Protein AF-A0A7S2ZJP9-F1 (afdb_monomer_lite)

Foldseek 3Di:
DDDDDDDPQDLAWDADPVQQKTKHFWDFPVVVLVVLLVVQLVVQLVVQLVVLCVDPVSVVPDSVVSSVVCVVVSSVRSVVVSCVQFVCSRFFIWGADNPPRDIDTDGAGDGRPRHDPHAWDWDADPPPRFTWIAGPNRNMIMGRDD

Secondary structure (DSSP, 8-state):
----------SS-EEETTTTEEEEE-EE-HHHHHHHHHHHHHHHHHHHHHHHTTSHHHHTS-HHHHHHHHHHHHHHHHHHHHHHH-S-TT-EEEEE-TTT--EEEEE-S-BTTB---SSEEEEE-TTT--EEEEETTTTEEEEE--

Sequence (146 aa):
SFPRYILAVSDRPKCSVETRICSTDLTPDSKRMFATYLPAAGVGAIVWAAVSYGIPFLRNVNDLYSLLVGLPVIILFSKVTTSVVLPDPSVILRGACPNCGEDIRAYFGSILTISGPQETSQMKCDHCRAQLTFRSQTRKVEMKRA

Structure (mmCIF, N/CA/C/O backbone):
data_AF-A0A7S2ZJP9-F1
#
_entry.id   AF-A0A7S2ZJP9-F1
#
loop_
_atom_site.group_PDB
_atom_site.id
_atom_site.type_symbol
_atom_site.label_atom_id
_atom_site.label_alt_id
_atom_site.label_comp_id
_atom_site.label_asym_id
_atom_site.label_entity_id
_atom_site.label_seq_id
_atom_site.pdbx_PDB_ins_code
_atom_site.Cartn_x
_atom_site.Cartn_y
_atom_site.Cartn_z
_atom_site.occupancy
_atom_site.B_iso_or_equiv
_atom_site.auth_seq_id
_atom_site.auth_comp_id
_atom_site.auth_asym_id
_atom_site.auth_atom_id
_atom_site.pdbx_PDB_model_num
ATOM 1 N N . SER A 1 1 ? 5.659 6.942 9.462 1.00 34.00 1 SER A N 1
ATOM 2 C CA . SER A 1 1 ? 6.441 5.733 9.803 1.00 34.00 1 SER A CA 1
ATOM 3 C C . SER A 1 1 ? 5.780 5.059 10.995 1.00 34.00 1 SER A C 1
ATOM 5 O O . SER A 1 1 ? 5.790 5.626 12.079 1.00 34.00 1 SER A O 1
ATOM 7 N N . PHE A 1 2 ? 5.081 3.942 10.778 1.00 44.12 2 PHE A N 1
ATOM 8 C CA . PHE A 1 2 ? 4.270 3.275 11.805 1.00 44.12 2 PHE A CA 1
ATOM 9 C C . PHE A 1 2 ? 5.101 2.221 12.560 1.00 44.12 2 PHE A C 1
ATOM 11 O O . PHE A 1 2 ? 5.787 1.431 11.905 1.00 44.12 2 PHE A O 1
ATOM 18 N N . PRO A 1 3 ? 5.034 2.148 13.902 1.00 44.88 3 PRO A N 1
ATOM 19 C CA . PRO A 1 3 ? 5.731 1.117 14.665 1.00 44.88 3 PRO A CA 1
ATOM 20 C C . PRO A 1 3 ? 5.172 -0.280 14.342 1.00 44.88 3 PRO A C 1
ATOM 22 O O . PRO A 1 3 ? 3.958 -0.494 14.313 1.00 44.88 3 PRO A O 1
ATOM 25 N N . ARG A 1 4 ? 6.065 -1.246 14.088 1.00 44.22 4 ARG A N 1
ATOM 26 C CA . ARG A 1 4 ? 5.740 -2.670 13.899 1.00 44.22 4 ARG A CA 1
ATOM 27 C C . ARG A 1 4 ? 5.640 -3.356 15.265 1.00 44.22 4 ARG A C 1
ATOM 29 O O . ARG A 1 4 ? 6.628 -3.881 15.759 1.00 44.22 4 ARG A O 1
ATOM 36 N N . TYR A 1 5 ? 4.457 -3.350 15.870 1.00 43.84 5 TYR A N 1
ATOM 37 C CA . TYR A 1 5 ? 4.131 -4.202 17.016 1.00 43.84 5 TYR A CA 1
ATOM 38 C C . TYR A 1 5 ? 3.265 -5.380 16.547 1.00 43.84 5 TYR A C 1
ATOM 40 O O . TYR A 1 5 ? 2.413 -5.225 15.669 1.00 43.84 5 TYR A O 1
ATOM 48 N N . ILE A 1 6 ? 3.525 -6.573 17.088 1.00 47.06 6 ILE A N 1
ATOM 49 C CA . ILE A 1 6 ? 2.758 -7.789 16.796 1.00 47.06 6 ILE A CA 1
ATOM 50 C C . ILE A 1 6 ? 1.479 -7.715 17.633 1.00 47.06 6 ILE A C 1
ATOM 52 O O . ILE A 1 6 ? 1.508 -7.897 18.847 1.00 47.06 6 ILE A O 1
ATOM 56 N N . LEU A 1 7 ? 0.361 -7.386 16.990 1.00 56.06 7 LEU A N 1
ATOM 57 C CA . LEU A 1 7 ? -0.960 -7.425 17.609 1.00 56.06 7 LEU A CA 1
ATOM 58 C C . LEU A 1 7 ? -1.546 -8.825 17.477 1.00 56.06 7 LEU A C 1
ATOM 60 O O . LEU A 1 7 ? -1.646 -9.351 16.370 1.00 56.06 7 LEU A O 1
ATOM 64 N N . ALA A 1 8 ? -1.995 -9.400 18.591 1.00 51.94 8 ALA A N 1
ATOM 65 C CA . ALA A 1 8 ? -2.911 -10.530 18.555 1.00 51.94 8 ALA A CA 1
ATOM 66 C C . ALA A 1 8 ? -4.265 -10.033 18.025 1.00 51.94 8 ALA A C 1
ATOM 68 O O . ALA A 1 8 ? -5.060 -9.449 18.764 1.00 51.94 8 ALA A O 1
ATOM 69 N N . VAL A 1 9 ? -4.498 -10.222 16.726 1.00 58.94 9 VAL A N 1
ATOM 70 C CA . VAL A 1 9 ? -5.760 -9.878 16.067 1.00 58.94 9 VAL A CA 1
ATOM 71 C C . VAL A 1 9 ? -6.855 -10.765 16.647 1.00 58.94 9 VAL A C 1
ATOM 73 O O . VAL A 1 9 ? -6.824 -11.985 16.500 1.00 58.94 9 VAL A O 1
ATOM 76 N N . SER A 1 10 ? -7.814 -10.155 17.338 1.00 56.94 10 SER A N 1
ATOM 77 C CA . SER A 1 10 ? -9.007 -10.855 17.803 1.00 56.94 10 SER A CA 1
ATOM 78 C C . SER A 1 10 ? -10.134 -10.620 16.803 1.00 56.94 10 SER A C 1
ATOM 80 O O . SER A 1 10 ? -10.657 -9.515 16.724 1.00 56.94 10 SER A O 1
ATOM 82 N N . ASP A 1 11 ? -10.529 -11.665 16.075 1.00 60.19 11 ASP A N 1
ATOM 83 C CA . ASP A 1 11 ? -11.684 -11.623 15.158 1.00 60.19 11 ASP A CA 1
ATOM 84 C C . ASP A 1 11 ? -13.018 -11.408 15.907 1.00 60.19 11 ASP A C 1
ATOM 86 O O . ASP A 1 11 ? -14.033 -11.011 15.340 1.00 60.19 11 ASP A O 1
ATOM 90 N N . ARG A 1 12 ? -13.028 -11.673 17.220 1.00 65.81 12 ARG A N 1
ATOM 91 C CA . ARG A 1 12 ? -14.191 -11.501 18.097 1.00 65.81 12 ARG A CA 1
ATOM 92 C C . ARG A 1 12 ? -14.262 -10.064 18.642 1.00 65.81 12 ARG A C 1
ATOM 94 O O . ARG A 1 12 ? -13.244 -9.559 19.123 1.00 65.81 12 ARG A O 1
ATOM 101 N N . PRO A 1 13 ? -15.454 -9.435 18.672 1.00 71.50 13 PRO A N 1
ATOM 102 C CA . PRO A 1 13 ? -15.636 -8.127 19.292 1.00 71.50 13 PRO A CA 1
ATOM 103 C C . PRO A 1 13 ? -15.401 -8.196 20.802 1.00 71.50 13 PRO A C 1
ATOM 105 O O . PRO A 1 13 ? -15.978 -9.031 21.501 1.00 71.50 13 PRO A O 1
ATOM 108 N N . LYS A 1 14 ? -14.568 -7.290 21.316 1.00 80.88 14 LYS A N 1
ATOM 109 C CA . LYS A 1 14 ? -14.365 -7.085 22.753 1.00 80.88 14 LYS A CA 1
ATOM 110 C C . LYS A 1 14 ? -15.337 -6.002 23.206 1.00 80.88 14 LYS A C 1
ATOM 112 O O . LYS A 1 14 ? -15.154 -4.835 22.871 1.00 80.88 14 LYS A O 1
ATOM 117 N N . CYS A 1 15 ? -16.383 -6.385 23.931 1.00 82.44 15 CYS A N 1
ATOM 118 C CA . CYS A 1 15 ? -17.327 -5.439 24.522 1.00 82.44 15 CYS A CA 1
ATOM 119 C C . CYS A 1 15 ? -17.004 -5.242 25.998 1.00 82.44 15 CYS A C 1
ATOM 121 O O . CYS A 1 15 ? -17.033 -6.196 26.774 1.00 82.44 15 CYS A O 1
ATOM 123 N N . SER A 1 16 ? -16.715 -4.002 26.383 1.00 81.94 16 SER A N 1
ATOM 124 C CA . SER A 1 16 ? -16.622 -3.641 27.794 1.00 81.94 16 SER A CA 1
ATOM 125 C C . SER A 1 16 ? -18.021 -3.349 28.330 1.00 81.94 16 SER A C 1
ATOM 127 O O . SER A 1 16 ? -18.740 -2.502 27.795 1.00 81.94 16 SER A O 1
ATOM 129 N N . VAL A 1 17 ? -18.409 -4.069 29.384 1.00 82.56 17 VAL A N 1
ATOM 130 C CA . VAL A 1 17 ? -19.706 -3.900 30.058 1.00 82.56 17 VAL A CA 1
ATOM 131 C C . VAL A 1 17 ? -19.774 -2.548 30.772 1.00 82.56 17 VAL A C 1
ATOM 133 O O . VAL A 1 17 ? -20.815 -1.898 30.755 1.00 82.56 17 VAL A O 1
ATOM 136 N N . GLU A 1 18 ? -18.653 -2.095 31.336 1.00 80.44 18 GLU A N 1
ATOM 137 C CA . GLU A 1 18 ? -18.564 -0.858 32.116 1.00 80.44 18 GLU A CA 1
ATOM 138 C C . GLU A 1 18 ? -18.687 0.392 31.236 1.00 80.44 18 GLU A C 1
ATOM 140 O O . GLU A 1 18 ? -19.443 1.307 31.551 1.00 80.44 18 GLU A O 1
ATOM 145 N N . THR A 1 19 ? -18.008 0.417 30.084 1.00 78.81 19 THR A N 1
ATOM 146 C CA . THR A 1 19 ? -18.047 1.576 29.175 1.00 78.81 19 THR A CA 1
ATOM 147 C C . THR A 1 19 ? -19.155 1.494 28.126 1.00 78.81 19 THR A C 1
ATOM 149 O O . THR A 1 19 ? -19.388 2.473 27.418 1.00 78.81 19 THR A O 1
ATOM 152 N N . ARG A 1 20 ? -19.838 0.344 28.001 1.00 81.75 20 ARG A N 1
ATOM 153 C CA . ARG A 1 20 ? -20.800 0.027 26.922 1.00 81.75 20 ARG A CA 1
ATOM 154 C C . ARG A 1 20 ? -20.239 0.253 25.509 1.00 81.75 20 ARG A C 1
ATOM 156 O O . ARG A 1 20 ? -20.980 0.569 24.574 1.00 81.75 20 ARG A O 1
ATOM 163 N N . ILE A 1 21 ? -18.924 0.093 25.348 1.00 82.38 21 ILE A N 1
ATOM 164 C CA . ILE A 1 21 ? -18.228 0.224 24.064 1.00 82.38 21 ILE A CA 1
ATOM 165 C C . ILE A 1 21 ? -17.801 -1.163 23.593 1.00 82.38 21 ILE A C 1
ATOM 167 O O . ILE A 1 21 ? -17.164 -1.918 24.332 1.00 82.38 21 ILE A O 1
ATOM 171 N N . CYS A 1 22 ? -18.143 -1.483 22.348 1.00 83.62 22 CYS A N 1
ATOM 172 C CA . CYS A 1 22 ? -17.666 -2.674 21.659 1.00 83.62 22 CYS A CA 1
ATOM 173 C C . CYS A 1 22 ? -16.586 -2.289 20.652 1.00 83.62 22 CYS A C 1
ATOM 175 O O . CYS A 1 22 ? -16.803 -1.393 19.834 1.00 83.62 22 CYS A O 1
ATOM 177 N N . SER A 1 23 ? -15.447 -2.981 20.712 1.00 82.44 23 SER A N 1
ATOM 178 C CA . SER A 1 23 ? -14.296 -2.733 19.850 1.00 82.44 23 SER A CA 1
ATOM 179 C C . SER A 1 23 ? -13.862 -3.977 19.079 1.00 82.44 23 SER A C 1
ATOM 181 O O . SER A 1 23 ? -13.791 -5.068 19.649 1.00 82.44 23 SER A O 1
ATOM 183 N N . THR A 1 24 ? -13.520 -3.807 17.803 1.00 82.00 24 THR A N 1
ATOM 184 C CA . THR A 1 24 ? -12.871 -4.832 16.967 1.00 82.00 24 THR A CA 1
ATOM 185 C C . THR A 1 24 ? -11.550 -4.303 16.421 1.00 82.00 24 THR A C 1
ATOM 187 O O . THR A 1 24 ? -11.443 -3.127 16.066 1.00 82.00 24 THR A O 1
ATOM 190 N N . ASP A 1 25 ? -10.528 -5.159 16.395 1.00 81.19 25 ASP A N 1
ATOM 191 C CA . ASP A 1 25 ? -9.218 -4.810 15.843 1.00 81.19 25 ASP A CA 1
ATOM 192 C C . ASP A 1 25 ? -9.276 -4.900 14.309 1.00 81.19 25 ASP A C 1
ATOM 194 O O . ASP A 1 25 ? -9.823 -5.859 13.759 1.00 81.19 25 ASP A O 1
ATOM 198 N N . LEU A 1 26 ? -8.716 -3.913 13.603 1.00 75.94 26 LEU A N 1
ATOM 199 C CA . LEU A 1 26 ? -8.626 -3.955 12.146 1.00 75.94 26 LEU A CA 1
ATOM 200 C C . LEU A 1 26 ? -7.296 -4.542 11.676 1.00 75.94 26 LEU A C 1
ATOM 202 O O . LEU A 1 26 ? -6.216 -4.221 12.182 1.00 75.94 26 LEU A O 1
ATOM 206 N N . THR A 1 27 ? -7.380 -5.336 10.617 1.00 78.56 27 THR A N 1
ATOM 207 C CA . THR A 1 27 ? -6.241 -5.950 9.942 1.00 78.56 27 THR A CA 1
ATOM 208 C C . THR A 1 27 ? -5.939 -5.268 8.612 1.00 78.56 27 THR A C 1
ATOM 210 O O . THR A 1 27 ? -6.851 -4.797 7.935 1.00 78.56 27 THR A O 1
ATOM 213 N N . PRO A 1 28 ? -4.663 -5.193 8.206 1.00 76.50 28 PRO A N 1
ATOM 214 C CA . PRO A 1 28 ? -4.303 -4.697 6.885 1.00 76.50 28 PRO A CA 1
ATOM 215 C C . PRO A 1 28 ? -4.782 -5.658 5.784 1.00 76.50 28 PRO A C 1
ATOM 217 O O . PRO A 1 28 ? -4.417 -6.835 5.774 1.00 76.50 28 PRO A O 1
ATOM 220 N N . ASP A 1 29 ? -5.547 -5.153 4.814 1.00 77.31 29 ASP A N 1
ATOM 221 C CA . ASP A 1 29 ? -5.974 -5.929 3.644 1.00 77.31 29 ASP A CA 1
ATOM 222 C C . ASP A 1 29 ? -4.870 -5.966 2.573 1.00 77.31 29 ASP A C 1
ATOM 224 O O . ASP A 1 29 ? -4.804 -5.135 1.663 1.00 77.31 29 ASP A O 1
ATOM 228 N N . SER A 1 30 ? -3.985 -6.959 2.676 1.00 76.88 30 SER A N 1
ATOM 229 C CA . SER A 1 30 ? -2.839 -7.110 1.771 1.00 76.88 30 SER A CA 1
ATOM 230 C C . SER A 1 30 ? -3.238 -7.308 0.300 1.00 76.88 30 SER A C 1
ATOM 232 O O . SER A 1 30 ? -2.534 -6.836 -0.594 1.00 76.88 30 SER A O 1
ATOM 234 N N . LYS A 1 31 ? -4.386 -7.942 0.022 1.00 81.75 31 LYS A N 1
ATOM 235 C CA . LYS A 1 31 ? -4.830 -8.218 -1.357 1.00 81.75 31 LYS A CA 1
ATOM 236 C C . LYS A 1 31 ? -5.210 -6.932 -2.075 1.00 81.75 31 LYS A C 1
ATOM 238 O O . LYS A 1 31 ? -4.831 -6.727 -3.227 1.00 81.75 31 LYS A O 1
ATOM 243 N N . ARG A 1 32 ? -5.937 -6.050 -1.386 1.00 78.50 32 ARG A N 1
ATOM 244 C CA . ARG A 1 32 ? -6.315 -4.747 -1.944 1.00 78.50 32 ARG A CA 1
ATOM 245 C C . ARG A 1 32 ? -5.132 -3.798 -2.031 1.00 78.50 32 ARG A C 1
ATOM 247 O O . ARG A 1 32 ? -5.032 -3.086 -3.020 1.00 78.50 32 ARG A O 1
ATOM 254 N N . MET A 1 33 ? -4.206 -3.851 -1.071 1.00 77.94 33 MET A N 1
ATOM 255 C CA . MET A 1 33 ? -2.947 -3.109 -1.183 1.00 77.94 33 MET A CA 1
ATOM 256 C C . MET A 1 33 ? -2.181 -3.512 -2.445 1.00 77.94 33 MET A C 1
ATOM 258 O O . MET A 1 33 ? -1.768 -2.641 -3.201 1.00 77.94 33 MET A O 1
ATOM 262 N N . PHE A 1 34 ? -2.052 -4.816 -2.719 1.00 82.44 34 PHE A N 1
ATOM 263 C CA . PHE A 1 34 ? -1.433 -5.297 -3.956 1.00 82.44 34 PHE A CA 1
ATOM 264 C C . PHE A 1 34 ? -2.191 -4.826 -5.205 1.00 82.44 34 PHE A C 1
ATOM 266 O O . PHE A 1 34 ? -1.574 -4.366 -6.166 1.00 82.44 34 PHE A O 1
ATOM 273 N N . ALA A 1 35 ? -3.526 -4.880 -5.172 1.00 86.19 35 ALA A N 1
ATOM 274 C CA . ALA A 1 35 ? -4.358 -4.454 -6.292 1.00 86.19 35 ALA A CA 1
ATOM 275 C C . ALA A 1 35 ? -4.167 -2.972 -6.661 1.00 86.19 35 ALA A C 1
ATOM 277 O O . ALA A 1 35 ? -4.244 -2.628 -7.837 1.00 86.19 35 ALA A O 1
ATOM 278 N N . THR A 1 36 ? -3.848 -2.106 -5.696 1.00 83.44 36 THR A N 1
ATOM 279 C CA . THR A 1 36 ? -3.548 -0.690 -5.959 1.00 83.44 36 THR A CA 1
ATOM 280 C C . THR A 1 36 ? -2.269 -0.492 -6.785 1.00 83.44 36 THR A C 1
ATOM 282 O O . THR A 1 36 ? -2.177 0.476 -7.536 1.00 83.44 36 THR A O 1
ATOM 285 N N . TYR A 1 37 ? -1.299 -1.413 -6.718 1.00 85.25 37 TYR A N 1
ATOM 286 C CA . TYR A 1 37 ? -0.060 -1.331 -7.507 1.00 85.25 37 TYR A CA 1
ATOM 287 C C . TYR A 1 37 ? -0.215 -1.831 -8.954 1.00 85.25 37 TYR A C 1
ATOM 289 O O . TYR A 1 37 ? 0.601 -1.474 -9.805 1.00 85.25 37 TYR A O 1
ATOM 297 N N . LEU A 1 38 ? -1.247 -2.632 -9.256 1.00 89.44 38 LEU A N 1
ATOM 298 C CA . LEU A 1 38 ? -1.502 -3.186 -10.597 1.00 89.44 38 LEU A CA 1
ATOM 299 C C . LEU A 1 38 ? -1.585 -2.129 -11.712 1.00 89.44 38 LEU A C 1
ATOM 301 O O . LEU A 1 38 ? -0.884 -2.298 -12.711 1.00 89.44 38 LEU A O 1
ATOM 305 N N . PRO A 1 39 ? -2.380 -1.044 -11.597 1.00 87.44 39 PRO A N 1
ATOM 306 C CA . PRO A 1 39 ? -2.472 -0.054 -12.670 1.00 87.44 39 PRO A CA 1
ATOM 307 C C . PRO A 1 39 ? -1.130 0.644 -12.933 1.00 87.44 39 PRO A C 1
ATOM 309 O O . PRO A 1 39 ? -0.737 0.806 -14.086 1.00 87.44 39 PRO A O 1
ATOM 312 N N . ALA A 1 40 ? -0.381 0.987 -11.880 1.00 88.69 40 ALA A N 1
ATOM 313 C CA . ALA A 1 40 ? 0.937 1.606 -12.016 1.00 88.69 40 ALA A CA 1
ATOM 314 C C . ALA A 1 40 ? 1.963 0.649 -12.649 1.00 88.69 40 ALA A C 1
ATOM 316 O O . ALA A 1 40 ? 2.770 1.067 -13.479 1.00 88.69 40 ALA A O 1
ATOM 317 N N . ALA A 1 41 ? 1.911 -0.640 -12.301 1.00 90.56 41 ALA A N 1
ATOM 318 C CA . ALA A 1 41 ? 2.742 -1.666 -12.926 1.00 90.56 41 ALA A CA 1
ATOM 319 C C . ALA A 1 41 ? 2.395 -1.866 -14.411 1.00 90.56 41 ALA A C 1
ATOM 321 O O . ALA A 1 41 ? 3.303 -2.019 -15.224 1.00 90.56 41 ALA A O 1
ATOM 322 N N . GLY A 1 42 ? 1.111 -1.805 -14.781 1.00 91.50 42 GLY A N 1
ATOM 323 C CA . GLY A 1 42 ? 0.672 -1.871 -16.179 1.00 91.50 42 GLY A CA 1
ATOM 324 C C . GLY A 1 42 ? 1.230 -0.722 -17.022 1.00 91.50 42 GLY A C 1
ATOM 325 O O . GLY A 1 42 ? 1.799 -0.958 -18.085 1.00 91.50 42 GLY A O 1
ATOM 326 N N . VAL A 1 43 ? 1.159 0.512 -16.513 1.00 91.50 43 VAL A N 1
ATOM 327 C CA . VAL A 1 43 ? 1.773 1.678 -17.174 1.00 91.50 43 VAL A CA 1
ATOM 328 C C . VAL A 1 43 ? 3.293 1.519 -17.263 1.00 91.50 43 VAL A C 1
ATOM 330 O O . VAL A 1 43 ? 3.870 1.726 -18.328 1.00 91.50 43 VAL A O 1
ATOM 333 N N . GLY A 1 44 ? 3.942 1.090 -16.176 1.00 91.38 44 GLY A N 1
ATOM 334 C CA . GLY A 1 44 ? 5.384 0.840 -16.156 1.00 91.38 44 GLY A CA 1
ATOM 335 C C . GLY A 1 44 ? 5.825 -0.211 -17.179 1.00 91.38 44 GLY A C 1
ATOM 336 O O . GLY A 1 44 ? 6.855 -0.035 -17.822 1.00 91.38 44 GLY A O 1
ATOM 337 N N . ALA A 1 45 ? 5.031 -1.264 -17.385 1.00 90.56 45 ALA A N 1
ATOM 338 C CA . ALA A 1 45 ? 5.303 -2.294 -18.385 1.00 90.56 45 ALA A CA 1
ATOM 339 C C . ALA A 1 45 ? 5.232 -1.751 -19.821 1.00 90.56 45 ALA A C 1
ATOM 341 O O . ALA A 1 45 ? 6.097 -2.070 -20.633 1.00 90.56 45 ALA A O 1
ATOM 342 N N . ILE A 1 46 ? 4.253 -0.891 -20.123 1.00 90.38 46 ILE A N 1
ATOM 343 C CA . ILE A 1 46 ? 4.126 -0.253 -21.444 1.00 90.38 46 ILE A CA 1
ATOM 344 C C . ILE A 1 46 ? 5.313 0.682 -21.706 1.00 90.38 46 ILE A C 1
ATOM 346 O O . ILE A 1 46 ? 5.916 0.640 -22.779 1.00 90.38 46 ILE A O 1
ATOM 350 N N . VAL A 1 47 ? 5.682 1.496 -20.713 1.00 90.88 47 VAL A N 1
ATOM 351 C CA . VAL A 1 47 ? 6.843 2.394 -20.808 1.00 90.88 47 VAL A CA 1
ATOM 352 C C . VAL A 1 47 ? 8.129 1.590 -20.999 1.00 90.88 47 VAL A C 1
ATOM 354 O O . VAL A 1 47 ? 8.935 1.921 -21.867 1.00 90.88 47 VAL A O 1
ATOM 357 N N . TRP A 1 48 ? 8.309 0.507 -20.239 1.00 90.00 48 TRP A N 1
ATOM 358 C CA . TRP A 1 48 ? 9.464 -0.377 -20.379 1.00 90.00 48 TRP A CA 1
ATOM 359 C C . TRP A 1 48 ? 9.539 -1.012 -21.769 1.00 90.00 48 TRP A C 1
ATOM 361 O O . TRP A 1 48 ? 10.606 -0.999 -22.382 1.00 90.00 48 TRP A O 1
ATOM 371 N N . ALA A 1 49 ? 8.413 -1.502 -22.296 1.00 87.56 49 ALA A N 1
ATOM 372 C CA . ALA A 1 49 ? 8.351 -2.068 -23.638 1.00 87.56 49 ALA A CA 1
ATOM 373 C C . ALA A 1 49 ? 8.824 -1.047 -24.686 1.00 87.56 49 ALA A C 1
ATOM 375 O O . ALA A 1 49 ? 9.727 -1.349 -25.464 1.00 87.56 49 ALA A O 1
ATOM 376 N N . ALA A 1 50 ? 8.321 0.192 -24.634 1.00 87.62 50 ALA A N 1
ATOM 377 C CA . ALA A 1 50 ? 8.736 1.259 -25.547 1.00 87.62 50 ALA A CA 1
ATOM 378 C C . ALA A 1 50 ? 10.239 1.590 -25.445 1.00 87.62 50 ALA A C 1
ATOM 380 O O . ALA A 1 50 ? 10.915 1.726 -26.465 1.00 87.62 50 ALA A O 1
ATOM 381 N N . VAL A 1 51 ? 10.779 1.679 -24.225 1.00 87.69 51 VAL A N 1
ATOM 382 C CA . VAL A 1 51 ? 12.207 1.967 -23.989 1.00 87.69 51 VAL A CA 1
ATOM 383 C C . VAL A 1 51 ? 13.098 0.819 -24.464 1.00 87.69 51 VAL A C 1
ATOM 385 O O . VAL A 1 51 ? 14.171 1.059 -25.020 1.00 87.69 51 VAL A O 1
ATOM 388 N N . SER A 1 52 ? 12.656 -0.426 -24.290 1.00 84.31 52 SER A N 1
ATOM 389 C CA . SER A 1 52 ? 13.447 -1.607 -24.639 1.00 84.31 52 SER A CA 1
ATOM 390 C C . SER A 1 52 ? 13.742 -1.720 -26.140 1.00 84.31 52 SER A C 1
ATOM 392 O O . SER A 1 52 ? 14.837 -2.151 -26.502 1.00 84.31 52 SER A O 1
ATOM 394 N N . TYR A 1 53 ? 12.858 -1.213 -27.011 1.00 84.25 53 TYR A N 1
ATOM 395 C CA . TYR A 1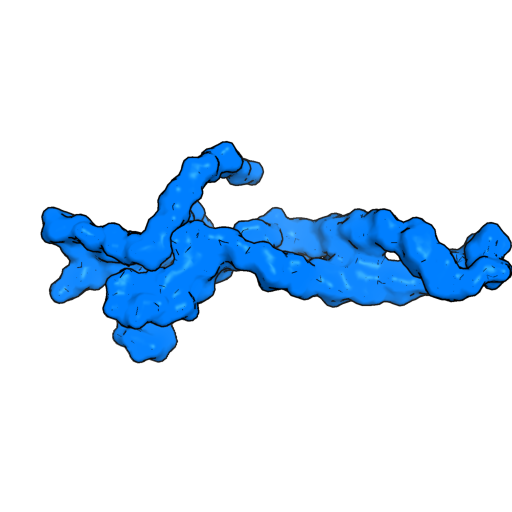 53 ? 13.118 -1.120 -28.456 1.00 84.25 53 TYR A CA 1
ATOM 396 C C . TYR A 1 53 ? 14.269 -0.168 -28.813 1.00 84.25 53 TYR A C 1
ATOM 398 O O . TYR A 1 53 ? 14.916 -0.349 -29.847 1.00 84.25 53 TYR A O 1
ATOM 406 N N . GLY A 1 54 ? 14.542 0.833 -27.970 1.00 82.88 54 GLY A N 1
ATOM 407 C CA . GLY A 1 54 ? 15.638 1.784 -28.163 1.00 82.88 54 GLY A CA 1
ATOM 408 C C . GLY A 1 54 ? 17.010 1.247 -27.745 1.00 82.88 54 GLY A C 1
ATOM 409 O O . GLY A 1 54 ? 18.029 1.830 -28.114 1.00 82.88 54 GLY A O 1
ATOM 410 N N . ILE A 1 55 ? 17.064 0.141 -26.994 1.00 82.62 55 ILE A N 1
ATOM 411 C CA . ILE A 1 55 ? 18.311 -0.416 -26.464 1.00 82.62 55 ILE A CA 1
ATOM 412 C C . ILE A 1 55 ? 18.769 -1.576 -27.367 1.00 82.62 55 ILE A C 1
ATOM 414 O O . ILE A 1 55 ? 18.085 -2.599 -27.441 1.00 82.62 55 ILE A O 1
ATOM 418 N N . PRO A 1 56 ? 19.949 -1.492 -28.016 1.00 79.31 56 PRO A N 1
ATOM 419 C CA . PRO A 1 56 ? 20.388 -2.492 -28.997 1.00 79.31 56 PRO A CA 1
ATOM 420 C C . PRO A 1 56 ? 20.551 -3.903 -28.408 1.00 79.31 56 PRO A C 1
ATOM 422 O O . PRO A 1 56 ?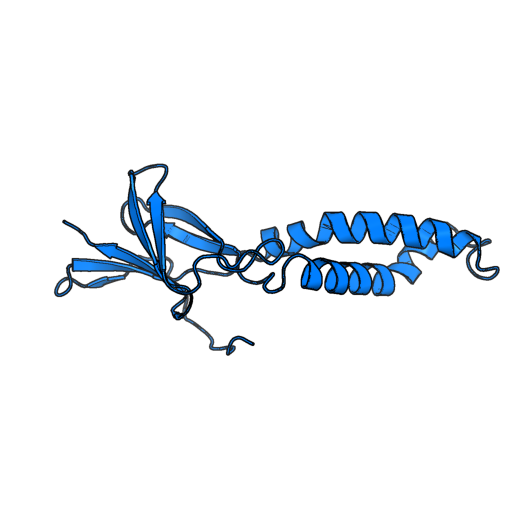 20.376 -4.884 -29.124 1.00 79.31 56 PRO A O 1
ATOM 425 N N . PHE A 1 57 ? 20.829 -4.014 -27.104 1.00 74.44 57 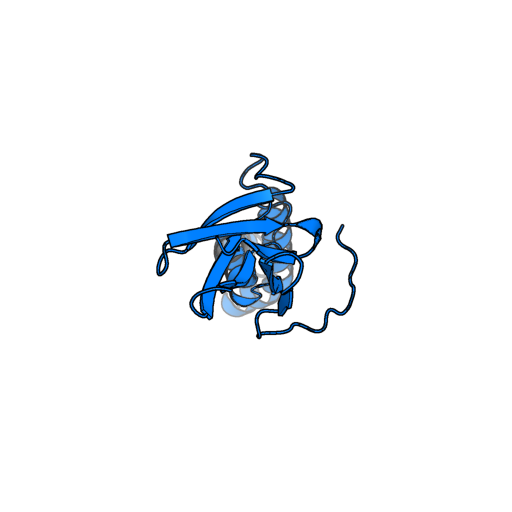PHE A N 1
ATOM 426 C CA . PHE A 1 57 ? 20.945 -5.290 -26.390 1.00 74.44 57 PHE A CA 1
ATOM 427 C C . PHE A 1 57 ? 19.599 -6.007 -26.186 1.00 74.44 57 PHE A C 1
ATOM 429 O O . PHE A 1 57 ? 19.561 -7.231 -26.174 1.00 74.44 57 PHE A O 1
ATOM 436 N N . LEU A 1 58 ? 18.498 -5.263 -26.039 1.00 75.38 58 LEU A N 1
ATOM 437 C CA . LEU A 1 58 ? 17.163 -5.815 -25.764 1.00 75.38 58 LEU A CA 1
ATOM 438 C C . LEU A 1 58 ? 16.305 -5.944 -27.030 1.00 75.38 58 LEU A C 1
ATOM 440 O O . LEU A 1 58 ? 15.376 -6.742 -27.048 1.00 75.38 58 LEU A O 1
ATOM 444 N N . ARG A 1 59 ? 16.654 -5.230 -28.107 1.00 73.69 59 ARG A N 1
ATOM 445 C CA . ARG A 1 59 ? 15.915 -5.213 -29.381 1.00 73.69 59 ARG A CA 1
ATOM 446 C C . ARG A 1 59 ? 15.826 -6.569 -30.089 1.00 73.69 59 ARG A C 1
ATOM 448 O O . ARG A 1 59 ? 14.84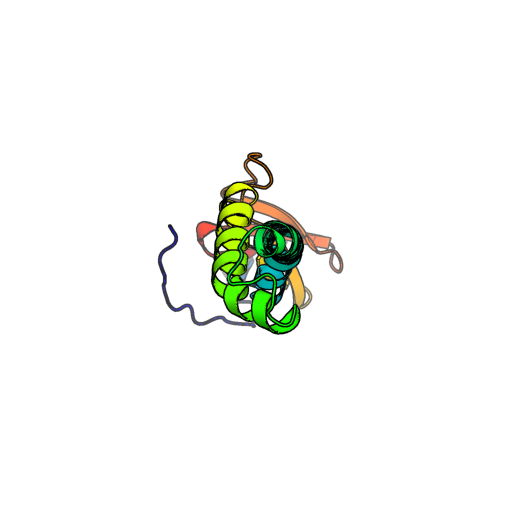9 -6.830 -30.778 1.00 73.69 59 ARG A O 1
ATOM 455 N N . ASN A 1 60 ? 16.856 -7.403 -29.962 1.00 71.75 60 ASN A N 1
ATOM 456 C CA . ASN A 1 60 ? 16.932 -8.701 -30.648 1.00 71.75 60 ASN A CA 1
ATOM 457 C C . ASN A 1 60 ? 16.445 -9.866 -29.775 1.00 71.75 60 ASN A C 1
ATOM 459 O O . ASN A 1 60 ? 16.529 -11.025 -30.179 1.00 71.75 60 ASN A O 1
ATOM 463 N N . VAL A 1 61 ? 15.990 -9.569 -28.559 1.00 78.31 61 VAL A N 1
ATOM 464 C CA . VAL A 1 61 ? 15.580 -10.563 -27.573 1.00 78.31 61 VAL A CA 1
ATOM 465 C C . VAL A 1 61 ? 14.059 -10.670 -27.598 1.00 78.31 61 VAL A C 1
ATOM 467 O O . VAL A 1 61 ? 13.372 -9.683 -27.825 1.00 78.31 61 VAL A O 1
ATOM 470 N N . ASN 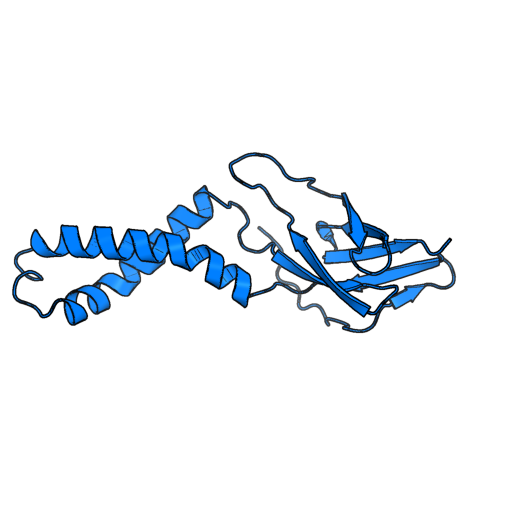A 1 62 ? 13.524 -11.872 -27.370 1.00 83.75 62 ASN A N 1
ATOM 471 C CA . ASN A 1 62 ? 12.080 -12.088 -27.287 1.00 83.75 62 ASN A CA 1
ATOM 472 C C . ASN A 1 62 ? 11.436 -11.099 -26.291 1.00 83.75 62 ASN A C 1
ATOM 474 O O . ASN A 1 62 ? 11.933 -10.953 -25.168 1.00 83.75 62 ASN A O 1
ATOM 478 N N . ASP A 1 63 ? 10.321 -10.472 -26.674 1.00 80.38 63 ASP A N 1
ATOM 479 C CA . ASP A 1 63 ? 9.622 -9.446 -25.883 1.00 80.38 63 ASP A CA 1
ATOM 480 C C . ASP A 1 63 ? 9.308 -9.926 -24.458 1.00 80.38 63 ASP A C 1
ATOM 482 O O . ASP A 1 63 ? 9.425 -9.173 -23.490 1.00 80.38 63 ASP A O 1
ATOM 486 N N . LEU A 1 64 ? 8.996 -11.216 -24.296 1.00 83.81 64 LEU A N 1
ATOM 487 C CA . LEU A 1 64 ? 8.738 -11.803 -22.982 1.00 83.81 64 LEU A CA 1
ATOM 488 C C . LEU A 1 64 ? 9.980 -11.784 -22.075 1.00 83.81 64 LEU A C 1
ATOM 490 O O . LEU A 1 64 ? 9.871 -11.537 -20.877 1.00 83.81 64 LEU A O 1
ATOM 494 N N . TYR A 1 65 ? 11.169 -12.008 -22.633 1.00 85.62 65 TYR A N 1
ATOM 495 C CA . TYR A 1 65 ? 12.418 -11.970 -21.873 1.00 85.62 65 TYR A CA 1
ATOM 496 C C . TYR A 1 65 ? 12.819 -10.528 -21.543 1.00 85.62 65 TYR A C 1
ATOM 498 O O . TYR A 1 65 ? 13.261 -10.258 -20.426 1.00 85.62 65 TYR A O 1
ATOM 506 N N . SER A 1 66 ? 12.584 -9.585 -22.463 1.00 85.81 66 SER A N 1
ATOM 507 C CA . SER A 1 66 ? 12.738 -8.148 -22.189 1.00 85.81 66 SER A CA 1
ATOM 508 C C . SER A 1 66 ? 11.865 -7.709 -21.005 1.00 85.81 66 SER A C 1
ATOM 510 O O . SER A 1 66 ? 12.337 -7.009 -20.104 1.00 85.81 66 SER A O 1
ATOM 512 N N . LEU A 1 67 ? 10.617 -8.187 -20.941 1.00 86.06 67 LEU A N 1
ATOM 513 C CA . LEU A 1 67 ? 9.703 -7.912 -19.830 1.00 86.06 67 LEU A CA 1
ATOM 514 C C . LEU A 1 67 ? 10.189 -8.520 -18.503 1.00 86.06 67 LEU A C 1
ATOM 516 O O . LEU A 1 67 ? 10.110 -7.872 -17.458 1.00 86.06 67 LEU A O 1
ATOM 520 N N . LEU A 1 68 ? 10.720 -9.747 -18.536 1.00 87.81 68 LEU A N 1
ATOM 521 C CA . LEU A 1 68 ? 11.260 -10.411 -17.347 1.00 87.81 68 LEU A CA 1
ATOM 522 C C . LEU A 1 68 ? 12.487 -9.685 -16.783 1.00 87.81 68 LEU A C 1
ATOM 524 O O . LEU A 1 68 ? 12.609 -9.548 -15.568 1.00 87.81 68 LEU A O 1
ATOM 528 N N . VAL A 1 69 ? 13.363 -9.172 -17.649 1.00 88.56 69 VAL A N 1
ATOM 529 C CA . VAL A 1 69 ? 14.511 -8.348 -17.234 1.00 88.56 69 VAL A CA 1
ATOM 530 C C . VAL A 1 69 ? 14.048 -6.985 -16.699 1.00 88.56 69 VAL A C 1
ATOM 532 O O . VAL A 1 69 ? 14.654 -6.445 -15.773 1.00 88.56 69 VAL A O 1
ATOM 535 N N . GLY A 1 70 ? 12.946 -6.452 -17.232 1.00 88.06 70 GLY A N 1
ATOM 536 C CA . GLY A 1 70 ? 12.335 -5.194 -16.799 1.00 88.06 70 GLY A CA 1
ATOM 537 C C . GLY A 1 70 ? 11.535 -5.252 -15.501 1.00 88.06 70 GLY A C 1
ATOM 538 O O . GLY A 1 70 ? 11.312 -4.210 -14.885 1.00 88.06 70 GLY A O 1
ATOM 539 N N . LEU A 1 71 ? 11.117 -6.435 -15.041 1.00 91.31 71 LEU A N 1
ATOM 540 C CA . LEU A 1 71 ? 10.320 -6.619 -13.818 1.00 91.31 71 LEU A CA 1
ATOM 541 C C . LEU A 1 71 ? 10.815 -5.833 -12.592 1.00 91.31 71 LEU A C 1
ATOM 543 O O . LEU A 1 71 ? 9.993 -5.140 -11.986 1.00 91.31 71 LEU A O 1
ATOM 547 N N . PRO A 1 72 ? 12.103 -5.886 -12.194 1.00 90.81 72 PRO A N 1
ATOM 548 C CA . PRO A 1 72 ? 12.577 -5.114 -11.047 1.00 90.81 72 PRO A CA 1
ATOM 549 C C . PRO A 1 72 ? 12.373 -3.605 -11.235 1.00 90.81 72 PRO A C 1
ATOM 551 O O . PRO A 1 72 ? 11.982 -2.922 -10.288 1.00 90.81 72 PRO A O 1
ATOM 554 N N . VAL A 1 73 ? 12.567 -3.096 -12.456 1.00 90.50 73 VAL A N 1
ATOM 555 C CA . VAL A 1 73 ? 12.367 -1.680 -12.796 1.00 90.50 73 VAL A CA 1
ATOM 556 C C . VAL A 1 73 ? 10.885 -1.317 -12.736 1.00 90.50 73 VAL A C 1
ATOM 558 O O . VAL A 1 73 ? 10.528 -0.314 -12.123 1.00 90.50 73 VAL A O 1
ATOM 561 N N . ILE A 1 74 ? 10.010 -2.158 -13.291 1.00 90.38 74 ILE A N 1
ATOM 562 C CA . ILE A 1 74 ? 8.554 -1.950 -13.294 1.00 90.38 74 ILE A CA 1
ATOM 563 C C . ILE A 1 74 ? 7.992 -1.972 -11.865 1.00 90.38 74 ILE A C 1
ATOM 565 O O . ILE A 1 74 ? 7.154 -1.141 -11.516 1.00 90.38 74 ILE A O 1
ATOM 569 N N . ILE A 1 75 ? 8.464 -2.889 -11.015 1.00 90.31 75 ILE A N 1
ATOM 570 C CA . ILE A 1 75 ? 8.050 -2.971 -9.605 1.00 90.31 75 ILE A CA 1
ATOM 571 C C . ILE A 1 75 ? 8.552 -1.759 -8.817 1.00 90.31 75 ILE A C 1
ATOM 573 O O . ILE A 1 75 ? 7.847 -1.248 -7.946 1.00 90.31 75 ILE A O 1
ATOM 577 N N . LEU A 1 76 ? 9.771 -1.291 -9.087 1.00 90.38 76 LEU A N 1
ATOM 578 C CA . LEU A 1 76 ? 10.289 -0.096 -8.429 1.00 90.38 76 LEU A CA 1
ATOM 579 C C . LEU A 1 76 ? 9.500 1.144 -8.860 1.00 90.38 76 LEU A C 1
ATOM 581 O O . LEU A 1 76 ? 9.066 1.915 -8.006 1.00 90.38 76 LEU A O 1
ATOM 585 N N . PHE A 1 77 ? 9.251 1.284 -10.161 1.00 89.56 77 PHE A N 1
ATOM 586 C CA . PHE A 1 77 ? 8.418 2.341 -10.722 1.00 89.56 77 PHE A CA 1
ATOM 587 C C . PHE A 1 77 ? 7.022 2.335 -10.093 1.00 89.56 77 PHE A C 1
ATOM 589 O O . PHE A 1 77 ? 6.583 3.353 -9.562 1.00 89.56 77 PHE A O 1
ATOM 596 N N . SER A 1 78 ? 6.357 1.176 -10.047 1.00 87.19 78 SER A N 1
ATOM 597 C CA . SER A 1 78 ? 5.019 1.071 -9.463 1.00 87.19 78 SER A CA 1
ATOM 598 C C . SER A 1 78 ? 5.007 1.456 -7.985 1.00 87.19 78 SER A C 1
ATOM 600 O O . SER A 1 78 ? 4.099 2.170 -7.559 1.00 87.19 78 SER A O 1
ATOM 602 N N . LYS A 1 79 ? 6.027 1.075 -7.204 1.00 85.88 79 LYS A N 1
ATOM 603 C CA . LYS A 1 79 ? 6.159 1.489 -5.798 1.00 85.88 79 LYS A CA 1
ATOM 604 C C . LYS A 1 79 ? 6.332 2.997 -5.653 1.00 85.88 79 LYS A C 1
ATOM 606 O O . LYS A 1 79 ? 5.635 3.591 -4.834 1.00 85.88 79 LYS A O 1
ATOM 611 N N . VAL A 1 80 ? 7.219 3.606 -6.441 1.00 86.69 80 VAL A N 1
ATOM 612 C CA . VAL A 1 80 ? 7.502 5.048 -6.381 1.00 86.69 80 VAL A CA 1
ATOM 613 C C . VAL A 1 80 ? 6.267 5.847 -6.779 1.00 86.69 80 VAL A C 1
ATOM 615 O O . VAL A 1 80 ? 5.790 6.662 -5.993 1.00 86.69 80 VAL A O 1
ATOM 618 N N . THR A 1 81 ? 5.677 5.562 -7.939 1.00 84.44 81 THR A N 1
ATOM 619 C CA . THR A 1 81 ? 4.485 6.274 -8.414 1.00 84.44 81 THR A CA 1
ATOM 620 C C . THR A 1 81 ? 3.315 6.107 -7.448 1.00 84.44 81 THR A C 1
ATOM 622 O O . THR A 1 81 ? 2.665 7.089 -7.093 1.00 84.44 81 THR A O 1
ATOM 625 N N . THR A 1 82 ? 3.080 4.891 -6.947 1.00 82.06 82 THR A N 1
ATOM 626 C CA . THR A 1 82 ? 1.992 4.649 -5.987 1.00 82.06 82 THR A CA 1
ATOM 627 C C . THR A 1 82 ? 2.248 5.357 -4.659 1.00 82.06 82 THR A C 1
ATOM 629 O O . THR A 1 82 ? 1.299 5.862 -4.080 1.00 82.06 82 THR A O 1
ATOM 632 N N . SER A 1 83 ? 3.501 5.467 -4.198 1.00 76.94 83 SER A N 1
ATOM 633 C CA . SER A 1 83 ? 3.838 6.213 -2.973 1.00 76.94 83 SER A CA 1
ATOM 634 C C . SER A 1 83 ? 3.640 7.726 -3.094 1.00 76.94 83 SER A C 1
ATOM 636 O O . SER A 1 83 ? 3.400 8.392 -2.095 1.00 76.94 83 SER A O 1
ATOM 638 N N . VAL A 1 84 ? 3.707 8.278 -4.308 1.00 77.56 84 VAL A N 1
ATOM 639 C CA . VAL A 1 84 ? 3.424 9.701 -4.551 1.00 77.56 84 VAL A CA 1
ATOM 640 C C . VAL A 1 84 ? 1.916 9.957 -4.553 1.00 77.56 84 VAL A C 1
ATOM 642 O O . VAL A 1 84 ? 1.451 10.941 -3.986 1.00 77.56 84 VAL A O 1
ATOM 645 N N . VAL A 1 85 ? 1.142 9.067 -5.178 1.00 72.94 85 VAL A N 1
ATOM 646 C CA . VAL A 1 85 ? -0.320 9.211 -5.302 1.00 72.94 85 VAL A CA 1
ATOM 647 C C . VAL A 1 85 ? -1.041 8.834 -4.000 1.00 72.94 85 VAL A C 1
ATOM 649 O O . VAL A 1 85 ? -2.024 9.472 -3.618 1.00 72.94 85 VAL A O 1
ATOM 652 N N . LEU A 1 86 ? -0.541 7.806 -3.316 1.00 71.38 86 LEU A N 1
ATOM 653 C CA . LEU A 1 86 ? -0.987 7.326 -2.014 1.00 71.38 86 LEU A CA 1
ATOM 654 C C . LEU A 1 86 ? 0.230 7.312 -1.073 1.00 71.38 86 LEU A C 1
ATOM 656 O O . LEU A 1 86 ? 0.923 6.294 -1.003 1.00 71.38 86 LEU A O 1
ATOM 660 N N . PRO A 1 87 ? 0.485 8.408 -0.333 1.00 61.62 87 PRO A N 1
ATOM 661 C CA . PRO A 1 87 ? 1.583 8.492 0.638 1.00 61.62 87 PRO A CA 1
ATOM 662 C C . PRO A 1 87 ? 1.544 7.375 1.688 1.00 61.62 87 PRO A C 1
ATOM 664 O O . PRO A 1 87 ? 2.585 6.920 2.160 1.00 61.62 87 PRO A O 1
ATOM 667 N N . ASP A 1 88 ? 0.339 6.883 1.995 1.00 59.62 88 ASP A N 1
ATOM 668 C CA . ASP A 1 88 ? 0.079 5.828 2.970 1.00 59.62 88 ASP A CA 1
ATOM 669 C C . ASP A 1 88 ? -0.674 4.643 2.324 1.00 59.62 88 ASP A C 1
ATOM 671 O O . ASP A 1 88 ? -1.870 4.451 2.551 1.00 59.62 88 ASP A O 1
ATOM 675 N N . PRO A 1 89 ? -0.007 3.788 1.525 1.00 52.72 89 PRO A N 1
ATOM 676 C CA . PRO A 1 89 ? -0.660 2.658 0.856 1.00 52.72 89 PRO A CA 1
ATOM 677 C C . PRO A 1 89 ? -1.108 1.559 1.839 1.00 52.72 89 PRO A C 1
ATOM 679 O O . PRO A 1 89 ? -1.891 0.680 1.486 1.00 52.72 89 PRO A O 1
ATOM 682 N N . SER A 1 90 ? -0.632 1.595 3.089 1.00 52.69 90 SER A N 1
ATOM 683 C CA . SER A 1 90 ? -0.833 0.557 4.108 1.00 52.69 90 SER A CA 1
ATOM 684 C C . SER A 1 90 ? -2.154 0.638 4.877 1.00 52.69 90 SER A C 1
ATOM 686 O O . SER A 1 90 ? -2.280 0.015 5.932 1.00 52.69 90 SER A O 1
ATOM 688 N N . VAL A 1 91 ? -3.121 1.426 4.418 1.00 63.59 91 VAL A N 1
ATOM 689 C CA . VAL A 1 91 ? -4.219 1.860 5.291 1.00 63.59 91 VAL A CA 1
ATOM 690 C C . VAL A 1 91 ? -5.599 1.519 4.723 1.00 63.59 91 VAL A C 1
ATOM 692 O O . VAL A 1 91 ? -6.613 2.146 5.016 1.00 63.59 91 VAL A O 1
ATOM 695 N N . ILE A 1 92 ? -5.650 0.442 3.941 1.00 71.69 92 ILE A N 1
ATOM 696 C CA . ILE A 1 92 ? -6.889 -0.307 3.746 1.00 71.69 92 ILE A CA 1
ATOM 697 C C . ILE A 1 92 ? -6.975 -1.295 4.902 1.00 71.69 92 ILE A C 1
ATOM 699 O O . ILE A 1 92 ? -6.264 -2.304 4.935 1.00 71.69 92 ILE A O 1
ATOM 703 N N . LEU A 1 93 ? -7.808 -0.962 5.878 1.00 76.44 93 LEU A N 1
ATOM 704 C CA . LEU A 1 93 ? -8.031 -1.764 7.064 1.00 76.44 93 LEU A CA 1
ATOM 705 C C . LEU A 1 93 ? -9.372 -2.497 6.934 1.00 76.44 93 LEU A C 1
ATOM 707 O O . LEU A 1 93 ? -10.386 -1.913 6.550 1.00 76.44 93 LEU A O 1
ATOM 711 N N . ARG A 1 94 ? -9.372 -3.790 7.251 1.00 81.19 94 ARG A N 1
ATOM 712 C CA . ARG A 1 94 ? -10.549 -4.662 7.263 1.00 81.19 94 ARG A CA 1
ATOM 713 C C . ARG A 1 94 ? -10.818 -5.133 8.686 1.00 81.19 94 ARG A C 1
ATOM 715 O O . ARG A 1 94 ? -9.884 -5.494 9.399 1.00 81.19 94 ARG A O 1
ATOM 722 N N . GLY A 1 95 ? -12.080 -5.164 9.085 1.00 80.88 95 GLY A N 1
ATOM 723 C CA . GLY A 1 95 ? -12.502 -5.747 10.356 1.00 80.88 95 GLY A CA 1
ATOM 724 C C . GLY A 1 95 ? -13.970 -6.151 10.317 1.00 80.88 95 GLY A C 1
ATOM 725 O O . GLY A 1 95 ? -14.679 -5.826 9.370 1.00 80.88 95 GLY A O 1
ATOM 726 N N . ALA A 1 96 ? -14.432 -6.838 11.355 1.00 82.94 96 ALA A N 1
ATOM 727 C CA . ALA A 1 96 ? -15.841 -7.176 11.515 1.00 82.94 96 ALA A CA 1
ATOM 728 C C . ALA A 1 96 ? -16.597 -6.064 12.260 1.00 82.94 96 ALA A C 1
ATOM 730 O O . ALA A 1 96 ? -16.067 -5.432 13.183 1.00 82.94 96 ALA A O 1
ATOM 731 N N . CYS A 1 97 ? -17.855 -5.834 11.888 1.00 81.69 97 CYS A N 1
ATOM 732 C CA . CYS A 1 97 ? -18.742 -4.927 12.602 1.00 81.69 97 CYS A CA 1
ATOM 733 C C . CYS A 1 97 ? -19.044 -5.481 14.007 1.00 81.69 97 CYS A C 1
ATOM 735 O O . CYS A 1 97 ? -19.519 -6.612 14.117 1.00 81.69 97 CYS A O 1
ATOM 737 N N . PRO A 1 98 ? -18.870 -4.696 15.087 1.00 81.00 98 PRO A N 1
ATOM 738 C CA . PRO A 1 98 ? -19.127 -5.161 16.452 1.00 81.00 98 PRO A CA 1
ATOM 739 C C . PRO A 1 98 ? -20.602 -5.485 16.749 1.00 81.00 98 PRO A C 1
ATOM 741 O O . PRO A 1 98 ? -20.883 -6.110 17.768 1.00 81.00 98 PRO A O 1
ATOM 744 N N . ASN A 1 99 ? -21.541 -5.066 15.890 1.00 81.31 99 ASN A N 1
ATOM 745 C CA . ASN A 1 99 ? -22.975 -5.309 16.070 1.00 81.31 99 ASN A CA 1
ATOM 746 C C . ASN A 1 99 ? -23.481 -6.530 15.288 1.00 81.31 99 ASN A C 1
ATOM 748 O O . ASN A 1 99 ? -24.132 -7.397 15.859 1.00 81.31 99 ASN A O 1
ATOM 752 N N . CYS A 1 100 ? -23.201 -6.591 13.981 1.00 82.19 100 CYS A N 1
ATOM 753 C CA . CYS A 1 100 ? -23.734 -7.629 13.091 1.00 82.19 100 CYS A CA 1
ATOM 754 C C . CYS A 1 100 ? -22.687 -8.631 12.588 1.00 82.19 100 CYS A C 1
ATOM 756 O O . CYS A 1 100 ? -23.058 -9.586 11.919 1.00 82.19 100 CYS A O 1
ATOM 758 N N . GLY A 1 101 ? -21.398 -8.425 12.877 1.00 77.19 101 GLY A N 1
ATOM 759 C CA . GLY A 1 101 ? -20.317 -9.294 12.402 1.00 77.19 101 GLY A CA 1
ATOM 760 C C . GLY A 1 101 ? -19.972 -9.147 10.917 1.00 77.19 101 GLY A C 1
ATOM 761 O O . GLY A 1 101 ? -19.075 -9.834 10.447 1.00 77.19 101 GLY A O 1
ATOM 762 N N . GLU A 1 102 ? -20.644 -8.249 10.191 1.00 82.25 102 GLU A N 1
ATOM 763 C CA . GLU A 1 102 ? -20.397 -8.011 8.764 1.00 82.25 102 GLU A CA 1
ATOM 764 C C . GLU A 1 102 ? -18.997 -7.432 8.528 1.00 82.25 102 GLU A C 1
ATOM 766 O O . GLU A 1 102 ? -18.524 -6.598 9.307 1.00 82.25 102 GLU A O 1
ATOM 771 N N . ASP A 1 103 ? -18.357 -7.835 7.433 1.00 80.75 103 ASP A N 1
ATOM 772 C CA . ASP A 1 103 ? -17.053 -7.321 7.030 1.00 80.75 103 ASP A CA 1
ATOM 773 C C . ASP A 1 103 ? -17.141 -5.844 6.630 1.00 80.75 103 ASP A C 1
ATOM 775 O O . ASP A 1 103 ? -17.669 -5.474 5.580 1.00 80.75 103 ASP A O 1
ATOM 779 N N . ILE A 1 104 ? -16.549 -4.985 7.450 1.00 80.69 104 ILE A N 1
ATOM 780 C CA . ILE A 1 104 ? -16.434 -3.551 7.211 1.00 80.69 104 ILE A CA 1
ATOM 781 C C . ILE A 1 104 ? -15.005 -3.201 6.812 1.00 80.69 104 ILE A C 1
ATOM 783 O O . ILE A 1 104 ? -14.016 -3.783 7.269 1.00 80.69 104 ILE A O 1
ATOM 787 N N . ARG A 1 105 ? -14.893 -2.213 5.930 1.00 77.50 105 ARG A N 1
ATOM 788 C CA . ARG A 1 105 ? -13.610 -1.706 5.450 1.00 77.50 105 ARG A CA 1
ATOM 789 C C . ARG A 1 105 ? -13.527 -0.234 5.775 1.00 77.50 105 ARG A C 1
ATOM 791 O O . ARG A 1 105 ? -14.465 0.507 5.496 1.00 77.50 105 ARG A O 1
ATOM 798 N N . ALA A 1 106 ? -12.398 0.172 6.329 1.00 72.75 106 ALA A N 1
ATOM 799 C CA . ALA A 1 106 ? -12.080 1.572 6.510 1.00 72.75 106 ALA A CA 1
ATOM 800 C C . ALA A 1 106 ? -10.794 1.908 5.778 1.00 72.75 106 ALA A C 1
ATOM 802 O O . ALA A 1 106 ? -9.781 1.210 5.872 1.00 72.75 106 ALA A O 1
ATOM 803 N N . TYR A 1 107 ? -10.876 3.008 5.050 1.00 69.00 107 TYR A N 1
ATOM 804 C CA . TYR A 1 107 ? -9.749 3.654 4.420 1.00 69.00 107 TYR A CA 1
ATOM 805 C C . TYR A 1 107 ? -9.342 4.792 5.342 1.00 69.00 107 TYR A C 1
ATOM 807 O O . TYR A 1 107 ? -10.146 5.686 5.607 1.00 69.00 107 TYR A O 1
ATOM 815 N N . PHE A 1 108 ? -8.118 4.748 5.852 1.00 64.25 108 PHE A N 1
ATOM 816 C CA . PHE A 1 108 ? -7.509 5.936 6.443 1.00 64.25 108 PHE A CA 1
ATOM 817 C C . PHE A 1 108 ? -6.333 6.351 5.565 1.00 64.25 108 PHE A C 1
ATOM 819 O O . PHE A 1 108 ? -5.851 5.561 4.764 1.00 64.25 108 PHE A O 1
ATOM 826 N N . GLY A 1 109 ? -5.894 7.596 5.668 1.00 58.91 109 GLY A N 1
ATOM 827 C CA . GLY A 1 109 ? -4.829 8.124 4.822 1.00 58.91 109 GLY A CA 1
ATOM 828 C C . GLY A 1 109 ? -5.326 9.107 3.770 1.00 58.91 109 GLY A C 1
ATOM 829 O O . GLY A 1 109 ? -6.524 9.314 3.566 1.00 58.91 109 GLY A O 1
ATOM 830 N N . SER A 1 110 ? -4.355 9.769 3.161 1.00 55.34 110 SER A N 1
ATOM 831 C CA . SER A 1 110 ? -4.557 10.865 2.223 1.00 55.34 110 SER A CA 1
ATOM 832 C C . SER A 1 110 ? -4.687 10.314 0.809 1.00 55.34 110 SER A C 1
ATOM 834 O O . SER A 1 110 ? -3.830 9.555 0.356 1.00 55.34 110 SER A O 1
ATOM 836 N N . ILE A 1 111 ? -5.735 10.712 0.094 1.00 57.91 111 ILE A N 1
ATOM 837 C CA . ILE A 1 111 ? -5.890 10.416 -1.334 1.00 57.91 111 ILE A CA 1
ATOM 838 C C . ILE A 1 111 ? -5.563 11.714 -2.068 1.00 57.91 111 ILE A C 1
ATOM 840 O O . ILE A 1 111 ? -6.201 12.730 -1.798 1.00 57.91 111 ILE A O 1
ATOM 844 N N . LEU A 1 112 ? -4.577 11.704 -2.974 1.00 53.84 112 LEU A N 1
ATOM 845 C CA . LEU A 1 112 ? -4.278 12.854 -3.845 1.00 53.84 112 LEU A CA 1
ATOM 846 C C . LEU A 1 112 ? -4.059 14.172 -3.068 1.00 53.84 112 LEU A C 1
ATOM 848 O O . LEU A 1 112 ? -4.661 15.194 -3.384 1.00 53.84 112 LEU A O 1
ATOM 852 N N . THR A 1 113 ? -3.232 14.140 -2.015 1.00 48.84 113 THR A N 1
ATOM 853 C CA . THR A 1 113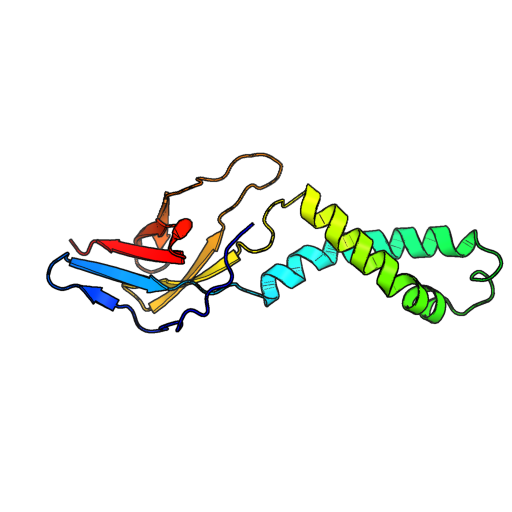 ? -2.882 15.316 -1.177 1.00 48.84 113 THR A CA 1
ATOM 854 C C . THR A 1 113 ? -4.041 15.893 -0.348 1.00 48.84 113 THR A C 1
ATOM 856 O O . THR A 1 113 ? -3.834 16.791 0.464 1.00 48.84 113 THR A O 1
ATOM 859 N N . ILE A 1 114 ? -5.254 15.349 -0.467 1.00 54.78 114 ILE A N 1
ATOM 860 C CA . ILE A 1 114 ? -6.366 15.696 0.414 1.00 54.78 114 ILE A CA 1
ATOM 861 C C . ILE A 1 114 ? -6.204 14.874 1.691 1.00 54.78 114 ILE A C 1
ATOM 863 O O . ILE A 1 114 ? -6.296 13.643 1.673 1.00 54.78 114 ILE A O 1
ATOM 867 N N . SER A 1 115 ? -5.934 15.561 2.800 1.00 51.12 115 SER A N 1
ATOM 868 C CA . SER A 1 115 ? -5.874 14.952 4.126 1.00 51.12 115 SER A CA 1
ATOM 869 C C . SER A 1 115 ? -7.218 14.302 4.447 1.00 51.12 115 SER A C 1
ATOM 871 O O . SER A 1 115 ? -8.215 14.989 4.671 1.00 51.12 115 SER A O 1
ATOM 873 N N . GLY A 1 116 ? -7.253 12.969 4.480 1.00 56.09 116 GLY A N 1
ATOM 874 C CA . GLY A 1 116 ? -8.364 12.247 5.090 1.00 56.09 116 GLY A CA 1
ATOM 875 C C . GLY A 1 116 ? -8.444 12.552 6.595 1.00 56.09 116 GLY A C 1
ATOM 876 O O . GLY A 1 116 ? -7.466 13.036 7.176 1.00 56.09 116 GLY A O 1
ATOM 877 N N . PRO A 1 117 ? -9.582 12.278 7.258 1.00 54.78 117 PRO A N 1
ATOM 878 C CA . PRO A 1 117 ? -9.707 12.444 8.704 1.00 54.78 117 PRO A CA 1
ATOM 879 C C . PRO A 1 117 ? -8.615 11.633 9.421 1.00 54.78 117 PRO A C 1
ATOM 881 O O . PRO A 1 117 ? -8.602 10.403 9.375 1.00 54.78 117 PRO A O 1
ATOM 884 N N . GLN A 1 118 ? -7.664 12.338 10.043 1.00 54.56 118 GLN A N 1
ATOM 885 C CA . GLN A 1 118 ? -6.421 11.747 10.551 1.00 54.56 118 GLN A CA 1
ATOM 886 C C . GLN A 1 118 ? -6.612 10.898 11.812 1.00 54.56 118 GLN A C 1
ATOM 888 O O . GLN A 1 118 ? -5.825 9.981 12.036 1.00 54.56 118 GLN A O 1
ATOM 893 N N . GLU A 1 119 ? -7.643 11.155 12.624 1.00 58.50 119 GLU A N 1
ATOM 894 C CA . GLU A 1 119 ? -7.758 10.537 13.955 1.00 58.50 119 GLU A CA 1
ATOM 895 C C . GLU A 1 119 ? -9.051 9.763 14.190 1.00 58.50 119 GLU A C 1
ATOM 897 O O . GLU A 1 119 ? -8.999 8.649 14.719 1.00 58.50 119 GLU A O 1
ATOM 902 N N . THR A 1 120 ? -10.200 10.322 13.803 1.00 64.94 120 THR A N 1
ATOM 903 C CA . THR A 1 120 ? -11.499 9.669 13.968 1.00 64.94 120 THR A CA 1
ATOM 904 C C . THR A 1 120 ? -12.379 9.875 12.743 1.00 64.94 120 THR A C 1
ATOM 906 O O . THR A 1 120 ? -12.589 11.002 12.301 1.00 64.94 120 THR A O 1
ATOM 909 N N . SER A 1 121 ? -12.901 8.786 12.181 1.00 66.94 121 SER A N 1
ATOM 910 C CA . SER A 1 121 ? -13.937 8.843 11.148 1.00 66.94 121 SER A CA 1
ATOM 911 C C . SER A 1 121 ? -15.188 8.130 11.639 1.00 66.94 121 SER A C 1
ATOM 913 O O . SER A 1 121 ? -15.130 7.042 12.209 1.00 66.94 121 SER A O 1
ATOM 915 N N . GLN A 1 122 ? -16.334 8.782 11.471 1.00 75.25 122 GLN A N 1
ATOM 916 C CA . GLN A 1 122 ? -17.627 8.185 11.768 1.00 75.25 122 GLN A CA 1
ATOM 917 C C . GLN A 1 122 ? -18.229 7.700 10.456 1.00 75.25 122 GLN A C 1
ATOM 919 O O . GLN A 1 122 ? -18.431 8.492 9.537 1.00 75.25 122 GLN A O 1
ATOM 924 N N . MET A 1 123 ? -18.522 6.408 10.360 1.00 76.12 123 MET A N 1
ATOM 925 C CA . MET A 1 123 ? -19.277 5.853 9.237 1.00 76.12 123 MET A CA 1
ATOM 926 C C . MET A 1 123 ? -20.387 4.951 9.757 1.00 76.12 123 MET A C 1
ATOM 928 O O . MET A 1 123 ? -20.315 4.401 10.857 1.00 76.12 123 MET A O 1
ATOM 932 N N . LYS A 1 124 ? -21.444 4.814 8.966 1.00 82.25 124 LYS A N 1
ATOM 933 C CA . LYS A 1 124 ? -22.530 3.885 9.265 1.00 82.25 124 LYS A CA 1
ATOM 934 C C . LYS A 1 124 ? -22.204 2.539 8.634 1.00 82.25 124 LYS A C 1
ATOM 936 O O . LYS A 1 124 ? -21.682 2.490 7.528 1.00 82.25 124 LYS A O 1
ATOM 941 N N . CYS A 1 125 ? -22.511 1.453 9.336 1.00 81.19 125 CYS A N 1
ATOM 942 C CA . CYS A 1 125 ? -22.476 0.124 8.732 1.00 81.19 125 CYS A CA 1
ATOM 943 C C . CYS A 1 125 ? -23.568 0.009 7.655 1.00 81.19 125 CYS A C 1
ATOM 945 O O . CYS A 1 125 ? -24.719 0.346 7.931 1.00 81.19 125 CYS A O 1
ATOM 947 N N . ASP A 1 126 ? -23.240 -0.512 6.473 1.00 82.31 126 ASP A N 1
ATOM 948 C CA . ASP A 1 126 ? -24.204 -0.653 5.371 1.00 82.31 126 ASP A CA 1
ATOM 949 C C . ASP A 1 126 ? -25.368 -1.592 5.721 1.00 82.31 126 ASP A C 1
ATOM 951 O O . ASP A 1 126 ? -26.512 -1.334 5.351 1.00 82.31 126 ASP A O 1
ATOM 955 N N . HIS A 1 127 ? -25.097 -2.644 6.501 1.00 82.81 127 HIS A N 1
ATOM 956 C CA . HIS A 1 127 ? -26.099 -3.643 6.867 1.00 82.81 127 HIS A CA 1
ATOM 957 C C . HIS A 1 127 ? -26.948 -3.215 8.075 1.00 82.81 127 HIS A C 1
ATOM 959 O O . HIS A 1 127 ? -28.173 -3.178 8.011 1.00 82.81 127 HIS A O 1
ATOM 965 N N . CYS A 1 128 ? -26.312 -2.880 9.204 1.00 83.56 128 CYS A N 1
ATOM 966 C CA . CYS A 1 128 ? -27.028 -2.611 10.460 1.00 83.56 128 CYS A CA 1
ATOM 967 C C . CYS A 1 128 ? -27.214 -1.121 10.782 1.00 83.56 128 CYS A C 1
ATOM 969 O O . CYS A 1 128 ? -27.802 -0.797 11.813 1.00 83.56 128 CYS A O 1
ATOM 971 N N . ARG A 1 129 ? -26.690 -0.210 9.947 1.00 82.56 129 ARG A N 1
ATOM 972 C CA . ARG A 1 129 ? -26.727 1.259 10.124 1.00 82.56 129 ARG A CA 1
ATOM 973 C C . ARG A 1 129 ? -26.186 1.775 11.464 1.00 82.56 129 ARG A C 1
ATOM 975 O O . ARG A 1 129 ? -26.353 2.955 11.774 1.00 82.56 129 ARG A O 1
ATOM 982 N N . ALA A 1 130 ? -25.508 0.923 12.234 1.00 81.00 130 ALA A N 1
ATOM 983 C CA . ALA A 1 130 ? -24.848 1.305 13.472 1.00 81.00 130 ALA A CA 1
ATOM 984 C C . ALA A 1 130 ? -23.786 2.372 13.185 1.00 81.00 130 ALA A C 1
ATOM 986 O O . ALA A 1 130 ? -23.066 2.279 12.188 1.00 81.00 130 ALA A O 1
ATOM 987 N N . GLN A 1 131 ? -23.706 3.380 14.054 1.00 82.00 131 GLN A N 1
ATOM 988 C CA . GLN A 1 131 ? -22.657 4.392 13.986 1.00 82.00 131 GLN A CA 1
ATOM 989 C C . GLN A 1 131 ? -21.362 3.786 14.517 1.00 82.00 131 GLN A C 1
ATOM 991 O O . GLN A 1 131 ? -21.286 3.365 15.673 1.00 82.00 131 GLN A O 1
ATOM 996 N N . LEU A 1 132 ? -20.367 3.712 13.643 1.00 81.56 132 LEU A N 1
ATOM 997 C CA . LEU A 1 132 ? -19.055 3.164 13.927 1.00 81.56 132 LEU A CA 1
ATOM 998 C C . LEU A 1 132 ? -18.046 4.304 13.936 1.00 81.56 132 LEU A C 1
ATOM 1000 O O . LEU A 1 132 ? -17.970 5.080 12.981 1.00 81.56 132 LEU A O 1
ATOM 1004 N N . THR A 1 133 ? -17.261 4.375 15.003 1.00 82.19 133 THR A N 1
ATOM 1005 C CA . THR A 1 133 ? -16.169 5.330 15.153 1.00 82.19 133 THR A CA 1
ATOM 1006 C C . THR A 1 133 ? -14.859 4.600 14.924 1.00 82.19 133 THR A C 1
ATOM 1008 O O . THR A 1 133 ? -14.489 3.683 15.653 1.00 82.19 133 THR A O 1
ATOM 1011 N N . PHE A 1 134 ? -14.150 5.006 13.890 1.00 74.81 134 PHE A N 1
ATOM 1012 C CA . PHE A 1 134 ? -12.903 4.404 13.463 1.00 74.81 134 PHE A CA 1
ATOM 1013 C C . PHE A 1 134 ? -11.738 5.213 13.998 1.00 74.81 134 PHE A C 1
ATOM 1015 O O . PHE A 1 134 ? -11.682 6.418 13.763 1.00 74.81 134 PHE A O 1
ATOM 1022 N N . ARG A 1 135 ? -10.800 4.560 14.689 1.00 71.62 135 ARG A N 1
ATOM 1023 C CA . ARG A 1 135 ? -9.633 5.226 15.274 1.00 71.62 135 ARG A CA 1
ATOM 1024 C C . ARG A 1 135 ? -8.350 4.726 14.614 1.00 71.62 135 ARG A C 1
ATOM 1026 O O . ARG A 1 135 ? -7.989 3.553 14.738 1.00 71.62 135 ARG A O 1
ATOM 1033 N N . SER A 1 136 ? -7.665 5.620 13.901 1.00 64.88 136 SER A N 1
ATOM 1034 C CA . SER A 1 136 ? -6.489 5.284 13.079 1.00 64.88 136 SER A CA 1
ATOM 1035 C C . SER A 1 136 ? -5.285 4.844 13.925 1.00 64.88 136 SER A C 1
ATOM 1037 O O . SER A 1 136 ? -4.612 3.869 13.589 1.00 64.88 136 SER A O 1
ATOM 1039 N N . GLN A 1 137 ? -5.051 5.518 15.058 1.00 65.38 137 GLN A N 1
ATOM 1040 C CA . GLN A 1 137 ? -3.898 5.292 15.940 1.00 65.38 137 GLN A CA 1
ATOM 1041 C C . GLN A 1 137 ? -3.922 3.908 16.604 1.00 65.38 137 GLN A C 1
ATOM 1043 O O . GLN A 1 137 ? -2.885 3.258 16.730 1.00 65.38 137 GLN A O 1
ATOM 1048 N N . THR A 1 138 ? -5.106 3.440 17.007 1.00 64.31 138 THR A N 1
ATOM 1049 C CA . THR A 1 138 ? -5.275 2.171 17.729 1.00 64.31 138 THR A CA 1
ATOM 1050 C C . THR A 1 138 ? -5.684 1.010 16.830 1.00 64.31 138 THR A C 1
ATOM 1052 O O . THR A 1 138 ? -5.718 -0.116 17.317 1.00 64.31 138 THR A O 1
ATOM 1055 N N . ARG A 1 139 ? -5.975 1.257 15.540 1.00 68.31 139 ARG A N 1
ATOM 1056 C CA . ARG A 1 139 ? -6.542 0.271 14.599 1.00 68.31 139 ARG A CA 1
ATOM 1057 C C . ARG A 1 139 ? -7.750 -0.447 15.193 1.00 68.31 139 ARG A C 1
ATOM 1059 O O . ARG A 1 139 ? -7.857 -1.667 15.100 1.00 68.31 139 ARG A O 1
ATOM 1066 N N . LYS A 1 140 ? -8.651 0.317 15.808 1.00 73.38 140 LYS A N 1
ATOM 1067 C CA . LYS A 1 140 ? -9.889 -0.207 16.390 1.00 73.38 140 LYS A CA 1
ATOM 1068 C C . LYS A 1 140 ? -11.102 0.468 15.774 1.00 73.38 140 LYS A C 1
ATOM 1070 O O . LYS A 1 140 ? -11.094 1.679 15.534 1.00 73.38 140 LYS A O 1
ATOM 1075 N N . VAL A 1 141 ? -12.136 -0.328 15.528 1.00 80.81 141 VAL A N 1
ATOM 1076 C CA . VAL A 1 141 ? -13.495 0.165 15.287 1.00 80.81 141 VAL A CA 1
ATOM 1077 C C . VAL A 1 141 ? -14.214 0.130 16.614 1.00 80.81 141 VAL A C 1
ATOM 1079 O O . VAL A 1 141 ? -14.247 -0.918 17.248 1.00 80.81 141 VAL A O 1
ATOM 1082 N N . GLU A 1 142 ? -14.782 1.249 17.034 1.00 83.62 142 GLU A N 1
ATOM 1083 C CA . GLU A 1 142 ? -15.539 1.376 18.272 1.00 83.62 142 GLU A CA 1
ATOM 1084 C C . GLU A 1 142 ? -17.006 1.668 17.956 1.00 83.62 142 GLU A C 1
ATOM 1086 O O . GLU A 1 142 ? -17.333 2.448 17.061 1.00 83.62 142 GLU A O 1
ATOM 1091 N N . MET A 1 143 ? -17.906 1.059 18.718 1.00 83.94 143 MET A N 1
ATOM 1092 C CA . MET A 1 143 ? -19.333 1.360 18.693 1.00 83.94 143 MET A CA 1
ATOM 1093 C C . MET A 1 143 ? -19.813 1.571 20.124 1.00 83.94 143 MET A C 1
ATOM 1095 O O . MET A 1 143 ? -19.576 0.722 20.986 1.00 83.94 143 MET A O 1
ATOM 1099 N N . LYS A 1 144 ? -20.533 2.670 20.368 1.00 80.25 144 LYS A N 1
ATOM 1100 C CA . LYS A 1 144 ? -21.308 2.844 21.601 1.00 80.25 144 LYS A CA 1
ATOM 1101 C C . LYS A 1 144 ? -22.653 2.146 21.444 1.00 80.25 144 LYS A C 1
ATOM 1103 O O . LYS A 1 144 ? -23.390 2.429 20.499 1.00 80.25 144 LYS A O 1
ATOM 1108 N N . ARG A 1 145 ? -22.967 1.234 22.362 1.00 68.19 145 ARG A N 1
ATOM 1109 C CA . ARG A 1 145 ? -24.294 0.619 22.445 1.00 68.19 145 ARG A CA 1
ATOM 1110 C C . ARG A 1 145 ? -25.190 1.568 23.249 1.00 68.19 145 ARG A C 1
ATOM 1112 O O . ARG A 1 145 ? -24.863 1.855 24.400 1.00 68.19 145 ARG A O 1
ATOM 1119 N N . ALA A 1 146 ? -26.224 2.113 22.604 1.00 60.69 146 ALA A N 1
ATOM 1120 C CA . ALA A 1 146 ? -27.242 2.938 23.261 1.00 60.69 146 ALA A CA 1
ATOM 1121 C C . ALA A 1 146 ? -28.037 2.098 24.271 1.00 60.69 146 ALA A C 1
ATOM 1123 O O . ALA A 1 146 ? -28.319 0.923 23.939 1.00 60.69 146 ALA A O 1
#

InterPro domains:
  IPR039987 PGR5-like protein 1 [PTHR31032] (9-142)

pLDDT: mean 75.72, std 12.77, range [34.0, 91.5]

Radius of gyration: 20.96 Å; chains: 1; bounding box: 48×28×63 Å

Organism: NCBI:txid101924